Protein AF-A0A5A7NAW6-F1 (afdb_monomer)

Radius of gyration: 34.35 Å; Cα contacts (8 Å, |Δi|>4): 131; chains: 1; bounding box: 104×62×31 Å

Sequence (154 aa):
MRGSIFVLLCVMACLLLGMHQVRAQNKSVDEPLVRPIPSYGGDEIVDSRPDLKKVIAEGMALVNREPKKALQIVQDALGEQPLDALPEGDAVHFLVIQSLAQSRLGMNEEALKAARTAHEIFMASDLERPSPLQAQLLIASARASEYLAIWPAL

Mean predicted aligned error: 15.24 Å

Foldseek 3Di:
DPPPVVVVVVVVVVVVVVVVVVPPPPDDDDDDPPDPDPPPPPPPPPPPQDPLVVLLVVLVVCLVPPLVVSLVSLVVNCVRPPLVRDDLLSSLSSLLSQLSSCLVVVVLVSSQVSLVVSVVSVVPDPDDPPDPSVVSSVVSNCSSVVVVVPDDDD

Secondary structure (DSSP, 8-state):
--SHHHHHHHHHHHHHHHHHHHTSS---------PPP-----------S--HHHHHHHHHHHTTT-HHHHHHHHHHHHHHS-GGGS-HHHHHHHHHHHHHHHHHTT-HHHHHHHHHHHHHHHHHS---SS-HHHHHHHHHHHHHHHTTTTSPP-

pLDDT: mean 80.09, std 20.76, range [33.06, 98.56]

Nearest PDB structures (foldseek):
  3fwv-assembly2_B  TM=7.464E-01  e=3.609E-01  Homo sapiens
  3ffl-assembly2_B  TM=6.944E-01  e=4.231E-01  Homo sapiens
  9e8h-assembly1_V  TM=6.189E-01  e=1.431E+00  Homo sapiens
  5fjy-assembly2_C-2  TM=4.907E-01  e=1.431E+00  Mus musculus
  8amz-assembly1_S  TM=6.124E-01  e=5.671E+00  Spinacia oleracea

Structure (mmCIF, N/CA/C/O backbone):
data_AF-A0A5A7NAW6-F1
#
_entry.id   AF-A0A5A7NAW6-F1
#
loop_
_atom_site.group_PDB
_atom_site.id
_atom_site.type_symbol
_atom_site.label_atom_id
_atom_site.label_alt_id
_atom_site.label_comp_id
_atom_site.label_asym_id
_atom_site.label_entity_id
_atom_site.label_seq_id
_atom_site.pdbx_PDB_ins_code
_atom_site.Cartn_x
_atom_site.Cartn_y
_atom_site.Cartn_z
_atom_site.occupancy
_atom_site.B_iso_or_equiv
_atom_site.auth_seq_id
_atom_site.auth_comp_id
_atom_site.auth_asym_id
_atom_site.auth_atom_id
_atom_site.pdbx_PDB_model_num
ATOM 1 N N . MET A 1 1 ? 84.219 12.642 -7.434 1.00 58.62 1 MET A N 1
ATOM 2 C CA . MET A 1 1 ? 83.653 11.710 -8.438 1.00 58.62 1 MET A CA 1
ATOM 3 C C . MET A 1 1 ? 83.972 10.252 -8.073 1.00 58.62 1 MET A C 1
ATOM 5 O O . MET A 1 1 ? 84.832 9.647 -8.692 1.00 58.62 1 MET A O 1
ATOM 9 N N . ARG A 1 2 ? 83.345 9.695 -7.022 1.00 56.53 2 ARG A N 1
ATOM 10 C CA . ARG A 1 2 ? 83.580 8.305 -6.550 1.00 56.53 2 ARG A CA 1
ATOM 11 C C . ARG A 1 2 ? 82.306 7.570 -6.070 1.00 56.53 2 ARG A C 1
ATOM 13 O O . ARG A 1 2 ? 82.407 6.463 -5.568 1.00 56.53 2 ARG A O 1
ATOM 20 N N . GLY A 1 3 ? 81.115 8.161 -6.239 1.00 56.16 3 GLY A N 1
ATOM 21 C CA . GLY A 1 3 ? 79.841 7.580 -5.774 1.00 56.16 3 GLY A CA 1
ATOM 22 C C . GLY A 1 3 ? 79.089 6.722 -6.802 1.00 56.16 3 GLY A C 1
ATOM 23 O O . GLY A 1 3 ? 78.354 5.824 -6.415 1.00 56.16 3 GLY A O 1
ATOM 24 N N . SER A 1 4 ? 79.299 6.934 -8.108 1.00 58.72 4 SER A N 1
ATOM 25 C CA . SER A 1 4 ? 78.534 6.229 -9.158 1.00 58.72 4 SER A CA 1
ATOM 26 C C . SER A 1 4 ? 78.964 4.782 -9.407 1.00 58.72 4 SER A C 1
ATOM 28 O O . SER A 1 4 ? 78.164 3.984 -9.881 1.00 58.72 4 SER A O 1
ATOM 30 N N . ILE A 1 5 ? 80.211 4.425 -9.091 1.00 59.06 5 ILE A N 1
ATOM 31 C CA . ILE A 1 5 ? 80.747 3.082 -9.374 1.00 59.06 5 ILE A CA 1
ATOM 32 C C . ILE A 1 5 ? 80.235 2.060 -8.346 1.00 59.06 5 ILE A C 1
ATOM 34 O O . ILE A 1 5 ? 79.965 0.914 -8.695 1.00 59.06 5 ILE A O 1
ATOM 38 N N . PHE A 1 6 ? 80.022 2.485 -7.096 1.00 57.69 6 PHE A N 1
ATOM 39 C CA . PHE A 1 6 ? 79.533 1.609 -6.026 1.00 57.69 6 PHE A CA 1
ATOM 40 C C . PHE A 1 6 ? 78.084 1.157 -6.244 1.00 57.69 6 PHE A C 1
ATOM 42 O O . PHE A 1 6 ? 77.752 0.001 -5.999 1.00 57.69 6 PHE A O 1
ATOM 49 N N . VAL A 1 7 ? 77.230 2.041 -6.767 1.00 60.69 7 VAL A N 1
ATOM 50 C CA . VAL A 1 7 ? 75.817 1.720 -7.027 1.00 60.69 7 VAL A CA 1
ATOM 51 C C . VAL A 1 7 ? 75.681 0.737 -8.196 1.00 60.69 7 VAL A C 1
ATOM 53 O O . VAL A 1 7 ? 74.901 -0.209 -8.117 1.00 60.69 7 VAL A O 1
ATOM 56 N N . LEU A 1 8 ? 76.496 0.895 -9.244 1.00 59.97 8 LEU A N 1
ATOM 57 C CA . LEU A 1 8 ? 76.511 -0.008 -10.401 1.00 59.97 8 LEU A CA 1
ATOM 58 C C . LEU A 1 8 ? 77.031 -1.415 -10.054 1.00 59.97 8 LEU A C 1
ATOM 60 O O . LEU A 1 8 ? 76.488 -2.402 -10.550 1.00 59.97 8 LEU A O 1
ATOM 64 N N . LEU A 1 9 ? 78.022 -1.518 -9.160 1.00 63.59 9 LEU A N 1
ATOM 65 C CA . LEU A 1 9 ? 78.517 -2.808 -8.662 1.00 63.59 9 LEU A CA 1
ATOM 66 C C . LEU A 1 9 ? 77.469 -3.554 -7.822 1.00 63.59 9 LEU A C 1
ATOM 68 O O . LEU A 1 9 ? 77.313 -4.764 -7.988 1.00 63.59 9 LEU A O 1
ATOM 72 N N . CYS A 1 10 ? 76.702 -2.851 -6.980 1.00 60.00 10 CYS A N 1
ATOM 73 C CA . CYS A 1 10 ? 75.635 -3.476 -6.191 1.00 60.00 10 CYS A CA 1
ATOM 74 C C . CYS A 1 10 ? 74.499 -4.036 -7.063 1.00 60.00 10 CYS A C 1
ATOM 76 O O . CYS A 1 10 ? 74.044 -5.154 -6.830 1.00 60.00 10 CYS A O 1
ATOM 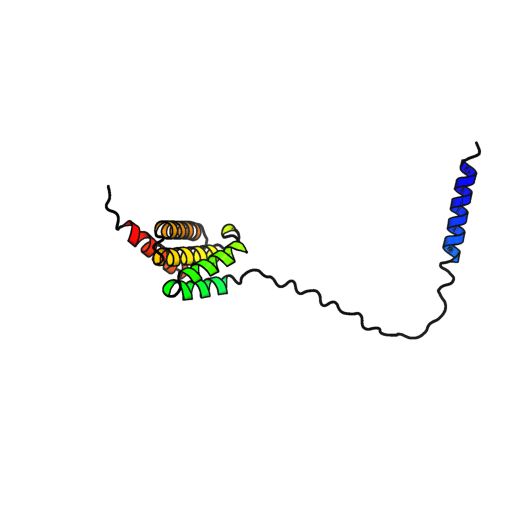78 N N . VAL A 1 11 ? 74.067 -3.309 -8.099 1.00 64.06 11 VAL A N 1
ATOM 79 C CA . VAL A 1 11 ? 72.965 -3.757 -8.974 1.00 64.06 11 VAL A CA 1
ATOM 80 C C . VAL A 1 11 ? 73.360 -4.990 -9.802 1.00 64.06 11 VAL A C 1
ATOM 82 O O . VAL A 1 11 ? 72.555 -5.907 -9.965 1.00 64.06 11 VAL A O 1
ATOM 85 N N . MET A 1 12 ? 74.612 -5.067 -10.265 1.00 61.97 12 MET A N 1
ATOM 86 C CA . MET A 1 12 ? 75.118 -6.233 -11.004 1.00 61.97 12 MET A CA 1
ATOM 87 C C . MET A 1 12 ? 75.273 -7.481 -10.120 1.00 61.97 12 MET A C 1
ATOM 89 O O . MET A 1 12 ? 74.973 -8.588 -10.571 1.00 61.97 12 MET A O 1
ATOM 93 N N . ALA A 1 13 ? 75.660 -7.323 -8.849 1.00 61.94 13 ALA A N 1
ATOM 94 C CA . ALA A 1 13 ? 75.723 -8.437 -7.899 1.00 61.94 13 ALA A CA 1
ATOM 95 C C . ALA A 1 13 ? 74.330 -9.026 -7.592 1.00 61.94 13 ALA A C 1
ATOM 97 O O . ALA A 1 13 ? 74.179 -10.247 -7.510 1.00 61.94 13 ALA A O 1
ATOM 98 N N . CYS A 1 14 ? 73.293 -8.185 -7.494 1.00 58.06 14 CYS A N 1
ATOM 99 C CA . CYS A 1 14 ? 71.917 -8.640 -7.270 1.00 58.06 14 CYS A CA 1
ATOM 100 C C . CYS A 1 14 ? 71.334 -9.409 -8.469 1.00 58.06 14 CYS A C 1
ATOM 102 O O . CYS A 1 14 ? 70.615 -10.388 -8.268 1.00 58.06 14 CYS A O 1
ATOM 104 N N . LEU A 1 15 ? 71.669 -9.026 -9.706 1.00 58.00 15 LEU A N 1
ATOM 105 C CA . LEU A 1 15 ? 71.203 -9.727 -10.911 1.00 58.00 15 LEU A CA 1
ATOM 106 C C . LEU A 1 15 ? 71.857 -11.108 -11.081 1.00 58.00 15 LEU A C 1
ATOM 108 O O . LEU A 1 15 ? 71.178 -12.066 -11.451 1.00 58.00 15 LEU A O 1
ATOM 112 N N . LEU A 1 16 ? 73.144 -11.244 -10.744 1.00 57.44 16 LEU A N 1
ATOM 113 C CA . LEU A 1 16 ? 73.841 -12.535 -10.797 1.00 57.44 16 LEU A CA 1
ATOM 114 C C . LEU A 1 16 ? 73.364 -13.507 -9.702 1.00 57.44 16 LEU A C 1
ATOM 116 O O . LEU A 1 16 ? 73.244 -14.705 -9.962 1.00 57.44 16 LEU A O 1
ATOM 120 N N . LEU A 1 17 ? 73.018 -13.006 -8.509 1.00 56.12 17 LEU A N 1
ATOM 121 C CA . LEU A 1 17 ? 72.426 -13.820 -7.437 1.00 56.12 17 LEU A CA 1
ATOM 122 C C . LEU A 1 17 ? 70.969 -14.216 -7.735 1.00 56.12 17 LEU A C 1
ATOM 124 O O . LEU A 1 17 ? 70.579 -15.354 -7.471 1.00 56.12 17 LEU A O 1
ATOM 128 N N . GLY A 1 18 ? 70.182 -13.321 -8.343 1.00 53.38 18 GLY A N 1
ATOM 129 C CA . GLY A 1 18 ? 68.788 -13.591 -8.712 1.00 53.38 18 GLY A CA 1
ATOM 130 C C . GLY A 1 18 ? 68.633 -14.699 -9.760 1.00 53.38 18 GLY A C 1
ATOM 131 O O . GLY A 1 18 ? 67.690 -15.483 -9.699 1.00 53.38 18 GLY A O 1
ATOM 132 N N . MET A 1 19 ? 69.590 -14.835 -10.684 1.00 50.94 19 MET A N 1
ATOM 133 C CA . MET A 1 19 ? 69.539 -15.867 -11.727 1.00 50.94 19 MET A CA 1
ATOM 134 C C . MET A 1 19 ? 70.051 -17.248 -11.281 1.00 50.94 19 MET A C 1
ATOM 136 O O . MET A 1 19 ? 69.730 -18.249 -11.925 1.00 50.94 19 MET A O 1
ATOM 140 N N . HIS A 1 20 ? 70.795 -17.340 -10.173 1.00 47.28 20 HIS A N 1
ATOM 141 C CA . HIS A 1 20 ? 71.307 -18.619 -9.661 1.00 47.28 20 HIS A CA 1
ATOM 142 C C . HIS A 1 20 ? 70.297 -19.372 -8.773 1.00 47.28 20 HIS A C 1
ATOM 144 O O . HIS A 1 20 ? 70.378 -20.594 -8.658 1.00 47.28 20 HIS A O 1
ATOM 150 N N . GLN A 1 21 ? 69.313 -18.669 -8.195 1.00 46.31 21 GLN A N 1
ATOM 151 C CA . GLN A 1 21 ? 68.213 -19.259 -7.412 1.00 46.31 21 GLN A CA 1
ATOM 152 C C . GLN A 1 21 ? 67.133 -19.906 -8.296 1.00 46.31 21 GLN A C 1
ATOM 154 O O . GLN A 1 21 ? 66.581 -20.943 -7.939 1.00 46.31 21 GLN A O 1
ATOM 159 N N . VAL A 1 22 ? 66.885 -19.362 -9.492 1.00 47.62 22 VAL A N 1
ATOM 160 C CA . VAL A 1 22 ? 65.828 -19.854 -10.398 1.00 47.62 22 VAL A CA 1
ATOM 161 C C . VAL A 1 22 ? 66.190 -21.198 -11.052 1.00 47.62 22 VAL A C 1
ATOM 163 O O . VAL A 1 22 ? 65.310 -21.964 -11.434 1.00 47.62 22 VAL A O 1
ATOM 166 N N . ARG A 1 23 ? 67.482 -21.542 -11.155 1.00 43.31 23 ARG A N 1
ATOM 167 C CA . ARG A 1 23 ? 67.941 -22.740 -11.887 1.00 43.31 23 ARG A CA 1
ATOM 168 C C . ARG A 1 23 ? 68.082 -24.009 -11.032 1.00 43.31 23 ARG A C 1
ATOM 170 O O . ARG A 1 23 ? 68.342 -25.070 -11.591 1.00 43.31 23 ARG A O 1
ATOM 177 N N . ALA A 1 24 ? 67.894 -23.931 -9.712 1.00 44.62 24 ALA A N 1
ATOM 178 C CA . ALA A 1 24 ? 68.083 -25.067 -8.799 1.00 44.62 24 ALA A CA 1
ATOM 179 C C . ALA A 1 24 ? 66.787 -25.794 -8.383 1.00 44.62 24 ALA A C 1
ATOM 181 O O . ALA A 1 24 ? 66.873 -26.827 -7.729 1.00 44.62 24 ALA A O 1
ATOM 182 N N . GLN A 1 25 ? 65.601 -25.307 -8.768 1.00 42.19 25 GLN A N 1
ATOM 183 C CA . GLN A 1 25 ? 64.322 -25.943 -8.402 1.00 42.19 25 GLN A CA 1
ATOM 184 C C . GLN A 1 25 ? 63.656 -26.769 -9.508 1.00 42.19 25 GLN A C 1
ATOM 186 O O . GLN A 1 25 ? 62.560 -27.280 -9.306 1.00 42.19 25 GLN A O 1
ATOM 191 N N . ASN A 1 26 ? 64.309 -26.971 -10.654 1.00 43.50 26 ASN A N 1
ATOM 192 C CA . ASN A 1 26 ? 63.770 -27.841 -11.698 1.00 43.50 26 ASN A CA 1
ATOM 193 C C . ASN A 1 26 ? 64.487 -29.198 -11.705 1.00 43.50 26 ASN A C 1
ATOM 195 O O . ASN A 1 26 ? 65.276 -29.501 -12.602 1.00 43.50 26 ASN A O 1
ATOM 199 N N . LYS A 1 27 ? 64.265 -29.999 -10.657 1.00 42.34 27 LYS A N 1
ATOM 200 C CA . LYS A 1 27 ? 64.549 -31.436 -10.702 1.00 42.34 27 LYS A CA 1
ATOM 201 C C . LYS A 1 27 ? 63.674 -32.203 -9.707 1.00 42.34 27 LYS A C 1
ATOM 203 O O . LYS A 1 27 ? 63.753 -31.963 -8.509 1.00 42.34 27 LYS A O 1
ATOM 208 N N . SER A 1 28 ? 62.905 -33.134 -10.278 1.00 44.88 28 SER A N 1
ATOM 209 C CA . SER A 1 28 ? 62.188 -34.276 -9.686 1.00 44.88 28 SER A CA 1
ATOM 210 C C . SER A 1 28 ? 61.100 -33.993 -8.646 1.00 44.88 28 SER A C 1
ATOM 212 O O . SER A 1 28 ? 61.441 -33.701 -7.509 1.00 44.88 28 SER A O 1
ATOM 214 N N . VAL A 1 29 ? 59.830 -34.227 -9.011 1.00 48.06 29 VAL A N 1
ATOM 215 C CA . VAL A 1 29 ? 58.985 -35.303 -8.440 1.00 48.06 29 VAL A CA 1
ATOM 216 C C . VAL A 1 29 ? 57.907 -35.669 -9.477 1.00 48.06 29 VAL A C 1
ATOM 218 O O . VAL A 1 29 ? 57.046 -34.852 -9.798 1.00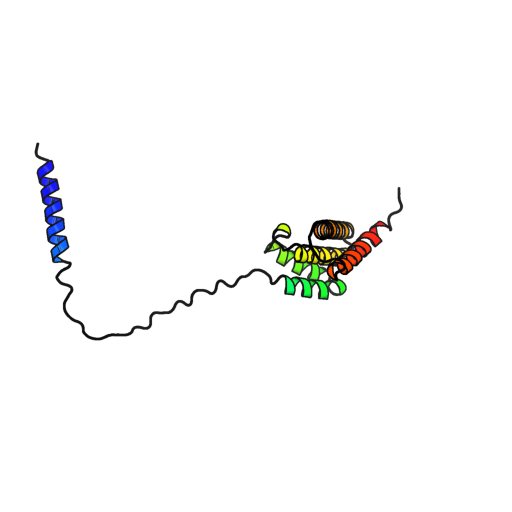 48.06 29 VAL A O 1
ATOM 221 N N . ASP A 1 30 ? 57.982 -36.892 -10.002 1.00 50.50 30 ASP A N 1
ATOM 222 C CA . ASP A 1 30 ? 56.884 -37.604 -10.663 1.00 50.50 30 ASP A CA 1
ATOM 223 C C . ASP A 1 30 ? 55.883 -38.092 -9.596 1.00 50.50 30 ASP A C 1
ATOM 225 O O . ASP A 1 30 ? 56.253 -38.935 -8.788 1.00 50.50 30 ASP A O 1
ATOM 229 N N . GLU A 1 31 ? 54.661 -37.537 -9.566 1.00 52.28 31 GLU A N 1
ATOM 230 C CA . GLU A 1 31 ? 53.368 -38.191 -9.236 1.00 52.28 31 GLU A CA 1
ATOM 231 C C . GLU A 1 31 ? 52.260 -37.124 -9.059 1.00 52.28 31 GLU A C 1
ATOM 233 O O . GLU A 1 31 ? 52.439 -36.169 -8.295 1.00 52.28 31 GLU A O 1
ATOM 238 N N . PRO A 1 32 ? 51.084 -37.241 -9.710 1.00 47.22 32 PRO A N 1
ATOM 239 C CA . PRO A 1 32 ? 49.998 -36.289 -9.520 1.00 47.22 32 PRO A CA 1
ATOM 240 C C . PRO A 1 32 ? 49.217 -36.634 -8.245 1.00 47.22 32 PRO A C 1
ATOM 242 O O . PRO A 1 32 ? 48.228 -37.364 -8.274 1.00 47.22 32 PRO A O 1
ATOM 245 N N . LEU A 1 33 ? 49.620 -36.065 -7.108 1.00 52.09 33 LEU A N 1
ATOM 246 C CA . LEU A 1 33 ? 48.743 -35.970 -5.939 1.00 52.09 33 LEU A CA 1
ATOM 247 C C . LEU A 1 33 ? 47.623 -34.970 -6.252 1.00 52.09 33 LEU A C 1
ATOM 249 O O . LEU A 1 33 ? 47.749 -33.769 -6.003 1.00 52.09 33 LEU A O 1
ATOM 253 N N . VAL A 1 34 ? 46.519 -35.475 -6.806 1.00 58.84 34 VAL A N 1
ATOM 254 C CA . VAL A 1 34 ? 45.236 -34.765 -6.878 1.00 58.84 34 VAL A CA 1
ATOM 255 C C . VAL A 1 34 ? 44.784 -34.496 -5.443 1.00 58.84 34 VAL A C 1
ATOM 257 O O . VAL A 1 34 ? 44.107 -35.305 -4.814 1.00 58.84 34 VAL A O 1
ATOM 260 N N . ARG A 1 35 ? 45.197 -33.356 -4.888 1.00 55.25 35 ARG A N 1
ATOM 261 C CA . ARG A 1 35 ? 44.566 -32.801 -3.693 1.00 55.25 35 ARG A CA 1
ATOM 262 C C . ARG A 1 35 ? 43.227 -32.212 -4.139 1.00 55.25 35 ARG A C 1
ATOM 264 O O . ARG A 1 35 ? 43.240 -31.397 -5.064 1.00 55.25 35 ARG A O 1
ATOM 271 N N . PRO A 1 36 ? 42.087 -32.593 -3.536 1.00 57.12 36 PRO A N 1
ATOM 272 C CA . PRO A 1 36 ? 40.830 -31.916 -3.807 1.00 57.12 36 PRO A CA 1
ATOM 273 C C . PRO A 1 36 ? 41.020 -30.429 -3.514 1.00 57.12 36 PRO A C 1
ATOM 275 O O . PRO A 1 36 ? 41.394 -30.056 -2.402 1.00 57.12 36 PRO A O 1
ATOM 278 N N . ILE A 1 37 ? 40.813 -29.584 -4.520 1.00 57.84 37 ILE A N 1
ATOM 279 C CA . ILE A 1 37 ? 40.655 -28.149 -4.305 1.00 57.84 37 ILE A CA 1
ATOM 280 C C . ILE A 1 37 ? 39.384 -28.023 -3.456 1.00 57.84 37 ILE A C 1
ATOM 282 O O . ILE A 1 37 ? 38.348 -28.534 -3.892 1.00 57.84 37 ILE A O 1
ATOM 286 N N . PRO A 1 38 ? 39.410 -27.400 -2.265 1.00 58.31 38 PRO A N 1
ATOM 287 C CA . PRO A 1 38 ? 38.178 -27.016 -1.603 1.00 58.31 38 PRO A CA 1
ATOM 288 C C . PRO A 1 38 ? 37.461 -26.065 -2.556 1.00 58.31 38 PRO A C 1
ATOM 290 O O . PRO A 1 38 ? 37.890 -24.929 -2.765 1.00 58.31 38 PRO A O 1
ATOM 293 N N . SER A 1 39 ? 36.411 -26.560 -3.207 1.00 57.09 39 SER A N 1
ATOM 294 C CA . SER A 1 39 ? 35.446 -25.704 -3.868 1.00 57.09 39 SER A CA 1
ATOM 295 C C . SER A 1 39 ? 34.776 -24.934 -2.741 1.00 57.09 39 SER A C 1
ATOM 297 O O . SER A 1 39 ? 33.890 -25.449 -2.063 1.00 57.09 39 SER A O 1
ATOM 299 N N . TYR A 1 40 ? 35.263 -23.720 -2.484 1.00 60.06 40 TYR A N 1
ATOM 300 C CA . TYR A 1 40 ? 34.417 -22.699 -1.896 1.00 60.06 40 TYR A CA 1
ATOM 301 C C . TYR A 1 40 ? 33.311 -22.514 -2.925 1.00 60.06 40 TYR A C 1
ATOM 303 O O . TYR A 1 40 ? 33.525 -21.877 -3.958 1.00 60.06 40 TYR A O 1
ATOM 311 N N . GLY A 1 41 ? 32.194 -23.223 -2.718 1.00 53.28 41 GLY A N 1
ATOM 312 C CA . GLY A 1 41 ? 30.966 -22.960 -3.446 1.00 53.28 41 GLY A CA 1
ATOM 313 C C . GLY A 1 41 ? 30.785 -21.458 -3.383 1.00 53.28 41 GLY A C 1
ATOM 314 O O . GLY A 1 41 ? 30.842 -20.899 -2.290 1.00 53.28 41 GLY A O 1
ATOM 315 N N . GLY A 1 42 ? 30.746 -20.804 -4.545 1.00 53.06 42 GLY A N 1
ATOM 316 C CA . GLY A 1 42 ? 30.483 -19.376 -4.577 1.00 53.06 42 GLY A CA 1
ATOM 317 C C . GLY A 1 42 ? 29.233 -19.168 -3.747 1.00 53.06 42 GLY A C 1
ATOM 318 O O . GLY A 1 42 ? 28.238 -19.839 -4.024 1.00 53.06 42 GLY A O 1
ATOM 319 N N . ASP A 1 43 ? 29.337 -18.359 -2.692 1.00 54.66 43 ASP A N 1
ATOM 320 C CA . ASP A 1 43 ? 28.183 -17.977 -1.896 1.00 54.66 43 ASP A CA 1
ATOM 321 C C . ASP A 1 43 ? 27.149 -17.495 -2.906 1.00 54.66 43 ASP A C 1
ATOM 323 O O . ASP A 1 43 ? 27.351 -16.493 -3.599 1.00 54.66 43 ASP A O 1
ATOM 327 N N . GLU A 1 44 ? 26.109 -18.302 -3.098 1.00 55.22 44 GLU A N 1
ATOM 328 C CA . GLU A 1 44 ? 24.974 -17.929 -3.909 1.00 55.22 44 GLU A CA 1
ATOM 329 C C . GLU A 1 44 ? 24.506 -16.626 -3.274 1.00 55.22 44 GLU A C 1
ATOM 331 O O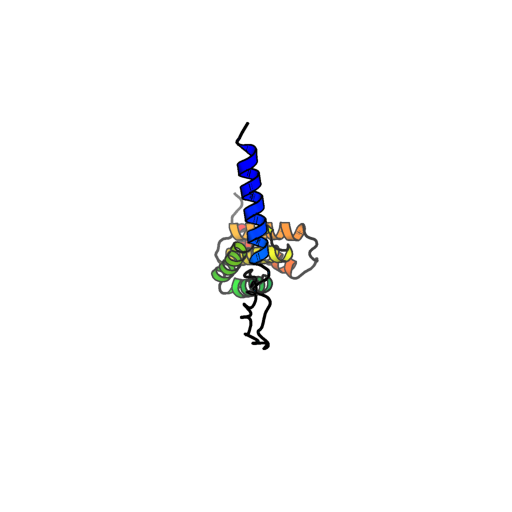 . GLU A 1 44 ? 24.153 -16.605 -2.092 1.00 55.22 44 GLU A O 1
ATOM 336 N N . ILE A 1 45 ? 24.648 -15.509 -3.993 1.00 55.16 45 ILE A N 1
ATOM 337 C CA . ILE A 1 45 ? 24.155 -14.223 -3.517 1.00 55.16 45 ILE A CA 1
ATOM 338 C C . ILE A 1 45 ? 22.641 -14.392 -3.513 1.00 55.16 45 ILE A C 1
ATOM 340 O O . ILE A 1 45 ? 21.983 -14.182 -4.530 1.00 55.16 45 ILE A O 1
ATOM 344 N N . VAL A 1 46 ? 22.111 -14.885 -2.394 1.00 61.25 46 VAL A N 1
ATOM 345 C CA . VAL A 1 46 ? 20.683 -14.999 -2.155 1.00 61.25 46 VAL A CA 1
ATOM 346 C C . VAL A 1 46 ? 20.171 -13.576 -2.246 1.00 61.25 46 VAL A C 1
ATOM 348 O O . VAL A 1 46 ? 20.531 -12.723 -1.435 1.00 61.25 46 VAL A O 1
ATOM 351 N N . ASP A 1 47 ? 19.405 -13.299 -3.296 1.00 65.19 47 ASP A N 1
ATOM 352 C CA . ASP A 1 47 ? 18.730 -12.024 -3.452 1.00 65.19 47 ASP A CA 1
ATOM 353 C C . ASP A 1 47 ? 17.711 -11.911 -2.314 1.00 65.19 47 ASP A C 1
ATOM 355 O O . ASP A 1 47 ? 16.619 -12.469 -2.378 1.00 65.19 47 ASP A O 1
ATOM 359 N N . SER A 1 48 ? 18.114 -11.252 -1.226 1.00 70.38 48 SER A N 1
ATOM 360 C CA . SER A 1 48 ? 17.303 -11.068 -0.019 1.00 70.38 48 SER A CA 1
ATOM 361 C C . SER A 1 48 ? 16.113 -10.131 -0.235 1.00 70.38 48 SER A C 1
ATOM 363 O O . SER A 1 48 ? 15.378 -9.862 0.716 1.00 70.38 48 SER A O 1
ATOM 365 N N . ARG A 1 49 ? 15.917 -9.606 -1.454 1.00 78.81 49 ARG A N 1
ATOM 366 C CA . ARG A 1 49 ? 14.782 -8.738 -1.761 1.00 78.81 49 ARG A CA 1
ATOM 367 C C . ARG A 1 49 ? 13.461 -9.498 -1.608 1.00 78.81 49 ARG A C 1
ATOM 369 O O . ARG A 1 49 ? 13.366 -10.672 -1.974 1.00 78.81 49 ARG A O 1
ATOM 376 N N . PRO A 1 50 ? 12.420 -8.835 -1.084 1.00 81.00 50 PRO A N 1
ATOM 377 C CA . PRO A 1 50 ? 11.116 -9.454 -0.925 1.00 81.00 50 PRO A CA 1
ATOM 378 C C . PRO A 1 50 ? 10.530 -9.840 -2.288 1.00 81.00 50 PRO A C 1
ATOM 380 O O . PRO A 1 50 ? 10.538 -9.054 -3.234 1.00 81.00 50 PRO A O 1
ATOM 383 N N . ASP A 1 51 ? 9.950 -11.039 -2.377 1.00 93.00 51 ASP A N 1
ATOM 384 C CA . ASP A 1 51 ? 9.110 -11.410 -3.518 1.00 93.00 51 ASP A CA 1
ATOM 385 C C . ASP A 1 51 ? 7.832 -10.561 -3.485 1.00 93.00 51 ASP A C 1
ATOM 387 O O . ASP A 1 51 ? 6.880 -10.855 -2.754 1.00 93.00 51 ASP A O 1
ATOM 391 N N . LEU A 1 52 ? 7.821 -9.489 -4.281 1.00 93.94 52 LEU A N 1
ATOM 392 C CA . LEU A 1 52 ? 6.739 -8.507 -4.323 1.00 93.94 52 LEU A CA 1
ATOM 393 C C . LEU A 1 52 ? 5.381 -9.151 -4.614 1.00 93.94 52 LEU A C 1
ATOM 395 O O . LEU A 1 52 ? 4.380 -8.770 -4.010 1.00 93.94 52 LEU A O 1
ATOM 399 N N . LYS A 1 53 ? 5.324 -10.172 -5.479 1.00 95.06 53 LYS A N 1
ATOM 400 C CA . LYS A 1 53 ? 4.059 -10.843 -5.818 1.00 95.06 53 LYS A CA 1
ATOM 401 C C . LYS A 1 53 ? 3.507 -11.601 -4.623 1.00 95.06 53 LYS A C 1
ATOM 403 O O . LYS A 1 53 ? 2.304 -11.548 -4.358 1.00 95.06 53 LYS A O 1
ATOM 408 N N . LYS A 1 54 ? 4.386 -12.282 -3.888 1.00 96.06 54 LYS A N 1
ATOM 409 C CA . LYS A 1 54 ? 4.025 -12.963 -2.645 1.00 96.06 54 LYS A CA 1
ATOM 410 C C . LYS A 1 54 ? 3.558 -11.960 -1.589 1.00 96.06 54 LYS A C 1
ATOM 412 O O . LYS A 1 54 ? 2.496 -12.163 -1.006 1.00 96.06 54 LYS A O 1
ATOM 417 N N . VAL A 1 55 ? 4.286 -10.857 -1.405 1.00 96.94 55 VAL A N 1
ATOM 418 C CA . VAL A 1 55 ? 3.920 -9.770 -0.479 1.00 96.94 55 VAL A CA 1
ATOM 419 C C . VAL A 1 55 ? 2.542 -9.196 -0.810 1.00 96.94 55 VAL A C 1
ATOM 421 O O . VAL A 1 55 ? 1.702 -9.065 0.079 1.00 96.94 55 VAL A O 1
ATOM 424 N N . ILE A 1 56 ? 2.267 -8.913 -2.086 1.00 97.69 56 ILE A N 1
ATOM 425 C CA . ILE A 1 56 ? 0.970 -8.393 -2.542 1.00 97.69 56 ILE A CA 1
ATOM 426 C C . ILE A 1 56 ? -0.148 -9.395 -2.251 1.00 97.69 56 ILE A C 1
ATOM 428 O O . ILE A 1 56 ? -1.189 -9.021 -1.704 1.00 97.69 56 ILE A O 1
ATOM 432 N N . ALA A 1 57 ? 0.059 -10.670 -2.585 1.00 97.69 57 ALA A N 1
ATOM 433 C CA . ALA A 1 57 ? -0.930 -11.716 -2.355 1.00 97.69 57 ALA A CA 1
ATOM 434 C C . ALA A 1 57 ? -1.235 -11.898 -0.858 1.00 97.69 57 ALA A C 1
ATOM 436 O O . ALA A 1 57 ? -2.404 -11.952 -0.467 1.00 97.69 57 ALA A O 1
ATOM 437 N N . GLU A 1 58 ? -0.203 -11.944 -0.014 1.00 97.75 58 GLU A N 1
ATOM 438 C CA . GLU A 1 58 ? -0.346 -12.067 1.439 1.00 97.75 58 GLU A CA 1
ATOM 439 C C . GLU A 1 58 ? -1.009 -10.832 2.053 1.00 97.75 58 GLU A C 1
ATOM 441 O O . GLU A 1 58 ? -1.976 -10.961 2.809 1.00 97.75 58 GLU A O 1
ATOM 446 N N . GLY A 1 59 ? -0.556 -9.632 1.681 1.00 97.88 59 GLY A N 1
ATOM 447 C CA . GLY A 1 59 ? -1.151 -8.375 2.120 1.00 97.88 59 GLY A CA 1
ATOM 448 C C . GLY A 1 59 ? -2.639 -8.322 1.781 1.00 97.88 59 GLY A C 1
ATOM 449 O O . GLY A 1 59 ? -3.468 -8.064 2.657 1.00 97.88 59 GLY A O 1
ATOM 450 N N . MET A 1 60 ? -3.006 -8.673 0.546 1.00 97.44 60 MET A N 1
ATOM 451 C CA . MET A 1 60 ? -4.399 -8.683 0.099 1.00 97.44 60 MET A CA 1
ATOM 452 C C . MET A 1 60 ? -5.258 -9.770 0.754 1.00 97.44 60 MET A C 1
ATOM 454 O O . MET A 1 60 ? -6.438 -9.549 1.029 1.00 97.44 60 MET A O 1
ATOM 458 N N . ALA A 1 61 ? -4.690 -10.928 1.083 1.00 97.88 61 ALA A N 1
ATOM 459 C CA . ALA A 1 61 ? -5.404 -11.940 1.859 1.00 97.88 61 ALA A CA 1
ATOM 460 C C . ALA A 1 61 ? -5.690 -11.468 3.298 1.00 97.88 61 ALA A C 1
ATOM 462 O O . ALA A 1 61 ? -6.720 -11.820 3.886 1.00 97.88 61 ALA A O 1
ATOM 463 N N . LEU A 1 62 ? -4.793 -10.657 3.866 1.00 98.06 62 LEU A N 1
ATOM 464 C CA . LEU A 1 62 ? -4.847 -10.231 5.260 1.00 98.06 62 LEU A CA 1
ATOM 465 C C . LEU A 1 62 ? -5.625 -8.935 5.488 1.00 98.06 62 LEU A C 1
ATOM 467 O O . LEU A 1 62 ? -6.130 -8.768 6.600 1.00 98.06 62 LEU A O 1
ATOM 471 N N . VAL A 1 63 ? -5.803 -8.060 4.482 1.00 97.31 63 VAL A N 1
ATOM 472 C CA . VAL A 1 63 ? -6.432 -6.736 4.688 1.00 97.31 63 VAL A CA 1
ATOM 473 C C . VAL A 1 63 ? -7.760 -6.813 5.437 1.00 97.31 63 VAL A C 1
ATOM 475 O O . VAL A 1 63 ? -8.059 -5.917 6.214 1.00 97.31 63 VAL A O 1
ATOM 478 N N . ASN A 1 64 ? -8.566 -7.863 5.239 1.00 94.62 64 ASN A N 1
ATOM 479 C CA . ASN A 1 64 ? -9.876 -7.995 5.882 1.00 94.62 64 ASN A CA 1
ATOM 480 C C . ASN A 1 64 ? -9.822 -8.558 7.309 1.00 94.62 64 ASN A C 1
ATOM 482 O O . ASN A 1 64 ? -10.708 -8.251 8.101 1.00 94.62 64 ASN A O 1
ATOM 486 N N . ARG A 1 65 ? -8.846 -9.420 7.609 1.00 97.31 65 ARG A N 1
ATOM 487 C CA . ARG A 1 65 ? -8.810 -10.238 8.835 1.00 97.31 65 ARG A CA 1
ATOM 488 C C . ARG A 1 65 ? -7.795 -9.716 9.844 1.00 97.31 65 ARG A C 1
ATOM 490 O O . ARG A 1 65 ? -8.073 -9.681 11.035 1.00 97.31 65 ARG A O 1
ATOM 497 N N . GLU A 1 66 ? -6.637 -9.291 9.354 1.00 98.38 66 GLU A N 1
ATOM 498 C CA . GLU A 1 66 ? -5.506 -8.826 10.151 1.00 98.38 66 GLU A CA 1
ATOM 499 C C . GLU A 1 66 ? -4.911 -7.555 9.510 1.00 98.38 66 GLU A C 1
ATOM 501 O O . GLU A 1 66 ? -3.772 -7.571 9.039 1.00 98.38 66 GLU A O 1
ATOM 506 N N . PRO A 1 67 ? -5.652 -6.428 9.467 1.00 97.88 67 PRO A N 1
ATOM 507 C CA . PRO A 1 67 ? -5.221 -5.226 8.746 1.00 97.88 67 PRO A CA 1
ATOM 508 C C . PRO A 1 67 ? -3.881 -4.666 9.245 1.00 97.88 67 PRO A C 1
ATOM 510 O O . PRO A 1 67 ? -3.090 -4.180 8.445 1.00 97.88 67 PRO A O 1
ATOM 513 N N . LYS A 1 68 ? -3.567 -4.805 10.543 1.00 98.50 68 LYS A N 1
ATOM 514 C CA . LYS A 1 68 ? -2.247 -4.430 11.084 1.00 98.50 68 LYS A CA 1
ATOM 515 C C . LYS A 1 68 ? -1.115 -5.250 10.464 1.00 98.50 68 LYS A C 1
ATOM 517 O O . LYS A 1 68 ? -0.080 -4.694 10.126 1.00 98.50 68 LYS A O 1
ATOM 522 N N . LYS A 1 69 ? -1.322 -6.557 10.292 1.00 98.50 69 LYS A N 1
ATOM 523 C CA . LYS A 1 69 ? -0.332 -7.465 9.703 1.00 98.50 69 LYS A CA 1
ATOM 524 C C . LYS A 1 69 ? -0.178 -7.228 8.204 1.00 98.50 69 LYS A C 1
ATOM 526 O O . LYS A 1 69 ? 0.941 -7.224 7.712 1.00 98.50 69 LYS A O 1
ATOM 531 N N . ALA A 1 70 ? -1.286 -6.976 7.500 1.00 98.25 70 ALA A N 1
ATOM 532 C CA . ALA A 1 70 ? -1.252 -6.578 6.093 1.00 98.25 70 ALA A CA 1
ATOM 533 C C . ALA A 1 70 ? -0.417 -5.303 5.891 1.00 98.25 70 ALA A C 1
ATOM 535 O O . ALA A 1 70 ? 0.421 -5.251 4.995 1.00 98.25 70 ALA A O 1
ATOM 536 N N . LEU A 1 71 ? -0.617 -4.301 6.755 1.00 97.88 71 LEU A N 1
ATOM 537 C CA . LEU A 1 71 ? 0.146 -3.058 6.715 1.00 97.88 71 LEU A CA 1
ATOM 538 C C . LEU A 1 71 ? 1.627 -3.286 7.044 1.00 97.88 71 LEU A C 1
ATOM 540 O O . LEU A 1 71 ? 2.478 -2.766 6.332 1.00 97.88 71 LEU A O 1
ATOM 544 N N . GLN A 1 72 ? 1.921 -4.095 8.067 1.00 98.19 72 GLN A N 1
ATOM 545 C CA . GLN A 1 72 ? 3.291 -4.414 8.472 1.00 98.19 72 GLN A CA 1
ATOM 546 C C . GLN A 1 72 ? 4.076 -5.091 7.345 1.00 98.19 72 GLN A C 1
ATOM 548 O O . GLN A 1 72 ? 5.157 -4.635 7.010 1.00 98.19 72 GLN A O 1
ATOM 553 N N . ILE A 1 73 ? 3.508 -6.118 6.705 1.00 97.19 73 ILE A N 1
ATOM 554 C CA . ILE A 1 73 ? 4.168 -6.845 5.607 1.00 97.19 73 ILE A CA 1
ATOM 555 C C . ILE A 1 73 ? 4.523 -5.903 4.448 1.00 97.19 73 ILE A C 1
ATOM 557 O O . ILE A 1 73 ? 5.610 -5.986 3.880 1.00 97.19 73 ILE A O 1
ATOM 561 N N . VAL A 1 74 ? 3.619 -4.980 4.115 1.00 96.75 74 VAL A N 1
ATOM 562 C CA . VAL A 1 74 ? 3.877 -3.967 3.087 1.00 96.75 74 VAL A CA 1
ATOM 563 C C . VAL A 1 74 ? 4.948 -2.970 3.535 1.00 96.75 74 VAL A C 1
ATOM 565 O O . VAL A 1 74 ? 5.801 -2.604 2.736 1.00 96.75 74 VAL A O 1
ATOM 568 N N . GLN A 1 75 ? 4.934 -2.533 4.794 1.00 96.62 75 GLN A N 1
ATOM 569 C CA . GLN A 1 75 ? 5.942 -1.614 5.333 1.00 96.62 75 GLN A CA 1
ATOM 570 C C . GLN A 1 75 ? 7.336 -2.241 5.382 1.00 96.62 75 GLN A C 1
ATOM 572 O O . GLN A 1 75 ? 8.296 -1.577 5.006 1.00 96.62 75 GLN A O 1
ATOM 577 N N . ASP A 1 76 ? 7.437 -3.508 5.780 1.00 96.31 76 ASP A N 1
ATOM 578 C CA . ASP A 1 76 ? 8.696 -4.252 5.802 1.00 96.31 76 ASP A CA 1
ATOM 579 C C . ASP A 1 76 ? 9.267 -4.362 4.384 1.00 96.31 76 ASP A C 1
ATOM 581 O O . ASP A 1 76 ? 10.426 -4.028 4.147 1.00 96.31 76 ASP A O 1
ATOM 585 N N . ALA A 1 77 ? 8.427 -4.726 3.409 1.00 95.69 77 ALA A N 1
ATOM 586 C CA . ALA A 1 77 ? 8.842 -4.796 2.013 1.00 95.69 77 ALA A CA 1
ATOM 587 C C . ALA A 1 77 ? 9.267 -3.428 1.448 1.00 95.69 77 ALA A C 1
ATOM 589 O O . ALA A 1 77 ? 10.235 -3.360 0.695 1.00 95.69 77 ALA A O 1
ATOM 590 N N . LEU A 1 78 ? 8.596 -2.339 1.842 1.00 95.31 78 LEU A N 1
ATOM 591 C CA . LEU A 1 78 ? 8.974 -0.976 1.449 1.00 95.31 78 LEU A CA 1
ATOM 592 C C . LEU A 1 78 ? 10.238 -0.456 2.150 1.00 95.31 78 LEU A C 1
ATOM 594 O O . LEU A 1 78 ? 10.869 0.470 1.643 1.00 95.31 78 LEU A O 1
ATOM 598 N N . GLY A 1 79 ? 10.599 -1.023 3.304 1.00 94.56 79 GLY A N 1
ATOM 599 C CA . GLY A 1 79 ? 11.863 -0.742 3.985 1.00 94.56 79 GLY A CA 1
ATOM 600 C C . GLY A 1 79 ? 13.067 -1.295 3.224 1.00 94.56 79 GLY A C 1
ATOM 601 O O . GLY A 1 79 ? 14.105 -0.641 3.167 1.00 94.56 79 GLY A O 1
ATOM 602 N N . GLU A 1 80 ? 12.897 -2.458 2.593 1.00 92.69 80 GLU A N 1
ATOM 603 C CA . GLU A 1 80 ? 13.912 -3.086 1.739 1.00 92.69 80 GLU A CA 1
ATOM 604 C C . GLU A 1 80 ? 13.908 -2.514 0.312 1.00 92.69 80 GLU A C 1
ATOM 606 O O . GLU A 1 80 ? 14.962 -2.339 -0.301 1.00 92.69 80 GLU A O 1
ATOM 611 N N . GLN A 1 81 ? 12.723 -2.210 -0.230 1.00 92.94 81 GLN A N 1
ATOM 612 C CA . GLN A 1 81 ? 12.561 -1.655 -1.571 1.00 92.94 81 GLN A CA 1
ATOM 613 C C . GLN A 1 81 ? 11.575 -0.474 -1.570 1.00 92.94 81 GLN A C 1
ATOM 615 O O . GLN A 1 81 ? 10.361 -0.688 -1.578 1.00 92.94 81 GLN A O 1
ATOM 620 N N . PRO A 1 82 ? 12.077 0.775 -1.601 1.00 94.94 82 PRO A N 1
ATOM 621 C CA . PRO A 1 82 ? 11.246 1.974 -1.600 1.00 94.94 82 PRO A CA 1
ATOM 622 C C . PRO A 1 82 ? 10.206 2.000 -2.725 1.00 94.94 82 PRO A C 1
ATOM 624 O O . PRO A 1 82 ? 10.422 1.465 -3.812 1.00 94.94 82 PRO A O 1
ATOM 627 N N . LEU A 1 83 ?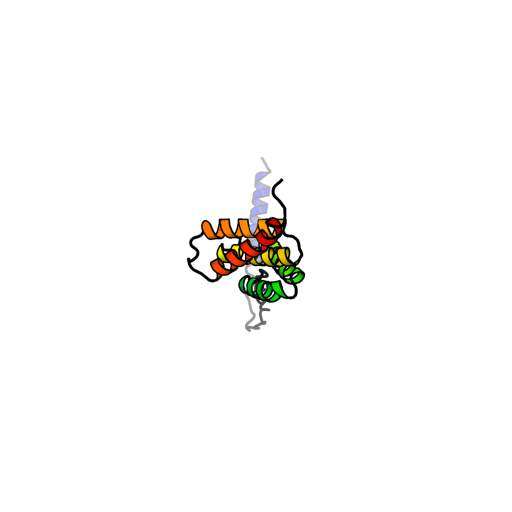 9.078 2.666 -2.466 1.00 95.25 83 LEU A N 1
ATOM 628 C CA . LEU A 1 83 ? 7.914 2.702 -3.359 1.00 95.25 83 LEU A CA 1
ATOM 629 C C . LEU A 1 83 ? 8.242 3.218 -4.773 1.00 95.25 83 LEU A C 1
ATOM 631 O O . LEU A 1 83 ? 7.682 2.726 -5.745 1.00 95.25 83 LEU A O 1
ATOM 635 N N . ASP A 1 84 ? 9.147 4.191 -4.888 1.00 95.06 84 ASP A N 1
ATOM 636 C CA . ASP A 1 84 ? 9.613 4.788 -6.147 1.00 95.06 84 ASP A CA 1
ATOM 637 C C . ASP A 1 84 ? 10.557 3.877 -6.949 1.00 95.06 84 ASP A C 1
ATOM 639 O O . ASP A 1 84 ? 10.777 4.107 -8.137 1.00 95.06 84 ASP A O 1
ATOM 643 N N . ALA A 1 85 ? 11.080 2.820 -6.323 1.00 94.56 85 ALA A N 1
ATOM 644 C CA . ALA A 1 85 ? 11.882 1.785 -6.966 1.00 94.56 85 ALA A CA 1
ATOM 645 C C . ALA A 1 85 ? 11.058 0.553 -7.391 1.00 94.56 85 ALA A C 1
ATOM 647 O O . ALA A 1 85 ? 11.628 -0.410 -7.918 1.00 94.56 85 ALA A O 1
ATOM 648 N N . LEU A 1 86 ? 9.743 0.542 -7.139 1.00 94.81 86 LEU A N 1
ATOM 649 C CA . LEU A 1 86 ? 8.851 -0.542 -7.546 1.00 94.81 86 LEU A CA 1
ATOM 650 C C . LEU A 1 86 ? 8.319 -0.322 -8.970 1.00 94.81 86 LEU A C 1
ATOM 652 O O . LEU A 1 86 ? 8.073 0.818 -9.369 1.00 94.81 86 LEU A O 1
ATOM 656 N N . PRO A 1 87 ? 8.053 -1.401 -9.729 1.00 95.75 87 PRO A N 1
ATOM 657 C CA . PRO A 1 87 ? 7.223 -1.311 -10.923 1.00 95.75 87 PRO A CA 1
ATOM 658 C C . PRO A 1 87 ? 5.865 -0.678 -10.595 1.00 95.75 87 PRO A C 1
ATOM 660 O O . PRO A 1 87 ? 5.274 -0.973 -9.557 1.00 95.75 87 PRO A O 1
ATOM 663 N N . GLU A 1 88 ? 5.332 0.148 -11.496 1.00 95.81 88 GLU A N 1
ATOM 664 C CA . GLU A 1 88 ? 4.118 0.945 -11.250 1.00 95.81 88 GLU A CA 1
ATOM 665 C C . GLU A 1 88 ? 2.924 0.093 -10.791 1.00 95.81 88 GLU A C 1
ATOM 667 O O . GLU A 1 88 ? 2.222 0.462 -9.853 1.00 95.81 88 GLU A O 1
ATOM 672 N N . GLY A 1 89 ? 2.719 -1.084 -11.394 1.00 96.12 89 GLY A N 1
ATOM 673 C CA . GLY A 1 89 ? 1.650 -2.006 -10.991 1.00 96.12 89 GLY A CA 1
ATOM 674 C C . GLY A 1 89 ? 1.795 -2.514 -9.553 1.00 96.12 89 GLY A C 1
ATOM 675 O O . GLY A 1 89 ? 0.809 -2.574 -8.815 1.00 96.12 89 GLY A O 1
ATOM 676 N N . ASP A 1 90 ? 3.023 -2.817 -9.130 1.00 97.19 90 ASP A N 1
ATOM 677 C CA . ASP A 1 90 ? 3.316 -3.274 -7.771 1.00 97.19 90 ASP A CA 1
ATOM 678 C C . ASP A 1 90 ? 3.181 -2.115 -6.773 1.00 97.19 90 ASP A C 1
ATOM 680 O O . ASP A 1 90 ? 2.555 -2.277 -5.725 1.00 97.19 90 ASP A O 1
ATOM 684 N N . ALA A 1 91 ? 3.660 -0.917 -7.129 1.00 97.88 91 ALA A N 1
ATOM 685 C CA . ALA A 1 91 ? 3.484 0.292 -6.327 1.00 97.88 91 ALA A CA 1
ATOM 686 C C . ALA A 1 91 ? 1.997 0.596 -6.070 1.00 97.88 91 ALA A C 1
ATOM 688 O O . ALA A 1 91 ? 1.595 0.856 -4.931 1.00 97.88 91 ALA A O 1
ATOM 689 N N . VAL A 1 92 ? 1.152 0.499 -7.105 1.00 98.19 92 VAL A N 1
ATOM 690 C CA . VAL A 1 92 ? -0.302 0.678 -6.972 1.00 98.19 92 VAL A CA 1
ATOM 691 C C . VAL A 1 92 ? -0.895 -0.393 -6.053 1.00 98.19 92 VAL A C 1
ATOM 693 O O . VAL A 1 92 ? -1.684 -0.056 -5.170 1.00 98.19 92 VAL A O 1
ATOM 696 N N . HIS A 1 93 ? -0.506 -1.665 -6.190 1.00 98.19 93 HIS A N 1
ATOM 697 C CA . HIS A 1 93 ? -0.977 -2.726 -5.292 1.00 98.19 93 HIS A CA 1
ATOM 698 C C . HIS A 1 93 ? -0.602 -2.475 -3.827 1.00 98.19 93 HIS A C 1
ATOM 700 O O . HIS A 1 93 ? -1.446 -2.633 -2.941 1.00 98.19 93 HIS A O 1
ATOM 706 N N . PHE A 1 94 ? 0.634 -2.054 -3.564 1.00 98.31 94 PHE A N 1
ATOM 707 C CA . PHE A 1 94 ? 1.107 -1.728 -2.221 1.00 98.31 94 PHE A CA 1
ATOM 708 C C . PHE A 1 94 ? 0.281 -0.597 -1.597 1.00 98.31 94 PHE A C 1
ATOM 710 O O . PHE A 1 94 ? -0.207 -0.735 -0.473 1.00 98.31 94 PHE A O 1
ATOM 717 N N . LEU A 1 95 ? 0.041 0.484 -2.342 1.00 98.56 95 LEU A N 1
ATOM 718 C CA . LEU A 1 95 ? -0.778 1.607 -1.882 1.00 98.56 95 LEU A CA 1
ATOM 719 C C . LEU A 1 95 ? -2.254 1.225 -1.687 1.00 98.56 95 LEU A C 1
ATOM 721 O O . LEU A 1 95 ? -2.899 1.701 -0.753 1.00 98.56 95 LEU A O 1
ATOM 725 N N . VAL A 1 96 ? -2.796 0.330 -2.517 1.00 98.38 96 VAL A N 1
ATOM 726 C CA . VAL A 1 96 ? -4.146 -0.228 -2.335 1.00 98.38 96 VAL A CA 1
ATOM 727 C C . VAL A 1 96 ? -4.235 -1.032 -1.037 1.00 98.38 96 VAL A C 1
ATOM 729 O O . VAL A 1 96 ? -5.188 -0.857 -0.274 1.00 98.38 96 VAL A O 1
ATOM 732 N N . ILE A 1 97 ? -3.247 -1.884 -0.746 1.00 98.50 97 ILE A N 1
ATOM 733 C CA . ILE A 1 97 ? -3.190 -2.643 0.512 1.00 98.50 97 ILE A CA 1
ATOM 734 C C . ILE A 1 97 ? -3.105 -1.685 1.702 1.00 98.50 97 ILE A C 1
ATOM 736 O O . ILE A 1 97 ? -3.880 -1.840 2.649 1.00 98.50 97 ILE A O 1
ATOM 740 N N . GLN A 1 98 ? -2.224 -0.678 1.641 1.00 98.44 98 GLN A N 1
ATOM 741 C CA . GLN A 1 98 ? -2.107 0.352 2.676 1.00 98.44 98 GLN A CA 1
ATOM 742 C C . GLN A 1 98 ? -3.443 1.052 2.907 1.00 98.44 98 GLN A C 1
ATOM 744 O O . GLN A 1 98 ? -3.927 1.057 4.035 1.00 98.44 98 GLN A O 1
ATOM 749 N N . SER A 1 99 ? -4.084 1.541 1.843 1.00 98.19 99 SER A N 1
ATOM 750 C CA . SER A 1 99 ? -5.364 2.242 1.926 1.00 98.19 99 SER A CA 1
ATOM 751 C C . SER A 1 99 ? -6.457 1.389 2.577 1.00 98.19 99 SER A C 1
ATOM 753 O O . SER A 1 99 ? -7.114 1.812 3.532 1.00 98.19 99 SER A O 1
ATOM 755 N N . LEU A 1 100 ? -6.620 0.145 2.122 1.00 97.12 100 LEU A N 1
ATOM 756 C CA . LEU A 1 100 ? -7.637 -0.764 2.650 1.00 97.12 100 LEU A CA 1
ATOM 757 C C . LEU A 1 100 ? -7.366 -1.171 4.104 1.00 97.12 100 LEU A C 1
ATOM 759 O O . LEU A 1 100 ? -8.308 -1.295 4.893 1.00 97.12 100 LEU A O 1
ATOM 763 N N . ALA A 1 101 ? -6.102 -1.400 4.462 1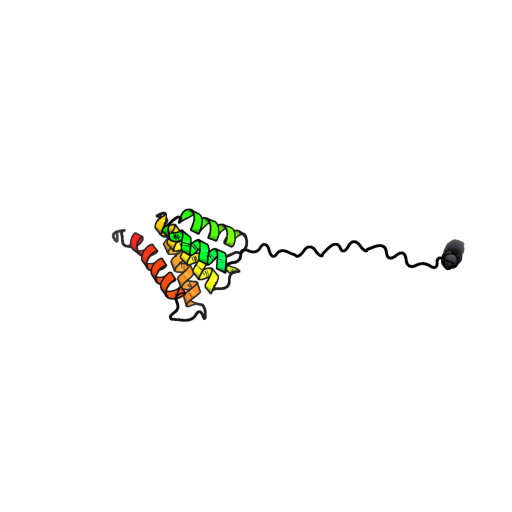.00 98.06 101 ALA A N 1
ATOM 764 C CA . ALA A 1 101 ? -5.707 -1.721 5.826 1.00 98.06 101 ALA A CA 1
ATOM 765 C C . ALA A 1 101 ? -5.908 -0.520 6.762 1.00 98.06 101 ALA A C 1
ATOM 767 O O . ALA A 1 101 ? -6.526 -0.667 7.814 1.00 98.06 101 ALA A O 1
ATOM 768 N N . GLN A 1 102 ? -5.456 0.670 6.363 1.00 97.81 102 GLN A N 1
ATOM 769 C CA . GLN A 1 102 ? -5.591 1.916 7.122 1.00 97.81 102 GLN A CA 1
ATOM 770 C C . GLN A 1 102 ? -7.059 2.287 7.349 1.00 97.81 102 GLN A C 1
ATOM 772 O O . GLN A 1 102 ? -7.443 2.557 8.486 1.00 97.81 102 GLN A O 1
ATOM 777 N N . SER A 1 103 ? -7.907 2.182 6.321 1.00 95.19 103 SER A N 1
ATOM 778 C CA . SER A 1 103 ? -9.353 2.418 6.446 1.00 95.19 103 SER A CA 1
ATOM 779 C C . SER A 1 103 ? -9.983 1.510 7.510 1.00 95.19 103 SER A C 1
ATOM 781 O O . SER A 1 103 ? -10.745 1.964 8.359 1.00 95.19 103 SER A O 1
ATOM 783 N N . ARG A 1 104 ? -9.595 0.229 7.558 1.00 94.62 104 ARG A N 1
ATOM 784 C CA . ARG A 1 104 ? -10.073 -0.705 8.596 1.00 94.62 104 ARG A CA 1
ATOM 785 C C . ARG A 1 104 ? -9.564 -0.419 9.993 1.00 94.62 104 ARG A C 1
ATOM 787 O O . ARG A 1 104 ? -10.191 -0.837 10.962 1.00 94.62 104 ARG A O 1
ATOM 794 N N . LEU A 1 105 ? -8.420 0.239 10.094 1.00 95.75 105 LEU A N 1
ATOM 795 C CA . LEU A 1 105 ? -7.851 0.681 11.359 1.00 95.75 105 LEU A CA 1
ATOM 796 C C . LEU A 1 105 ? -8.409 2.043 11.798 1.00 95.75 105 LEU A C 1
ATOM 798 O O . LEU A 1 105 ? -8.024 2.521 12.861 1.00 95.75 105 LEU A O 1
ATOM 802 N N . GLY A 1 106 ? -9.308 2.654 11.016 1.00 93.19 106 GLY A N 1
ATOM 803 C CA . GLY A 1 106 ? -9.859 3.987 11.275 1.00 93.19 106 GLY A CA 1
ATOM 804 C C . GLY A 1 106 ? -8.906 5.137 10.926 1.00 93.19 106 GLY A C 1
ATOM 805 O O . GLY A 1 106 ? -9.192 6.283 11.260 1.00 93.19 106 GLY A O 1
ATOM 806 N N . MET A 1 107 ? -7.790 4.849 10.251 1.00 94.50 107 MET A N 1
ATOM 807 C CA . MET A 1 107 ? -6.785 5.816 9.786 1.00 94.50 107 MET A CA 1
ATOM 808 C C . MET A 1 107 ? -7.204 6.382 8.423 1.00 94.50 107 MET A C 1
ATOM 810 O O . MET A 1 107 ? -6.625 6.070 7.382 1.00 94.50 107 MET A O 1
ATOM 814 N N . ASN A 1 108 ? -8.321 7.110 8.406 1.00 91.69 108 ASN A N 1
ATOM 815 C CA . ASN A 1 108 ? -9.024 7.447 7.165 1.00 91.69 108 ASN A CA 1
ATOM 816 C C . ASN A 1 108 ? -8.291 8.491 6.311 1.00 91.69 10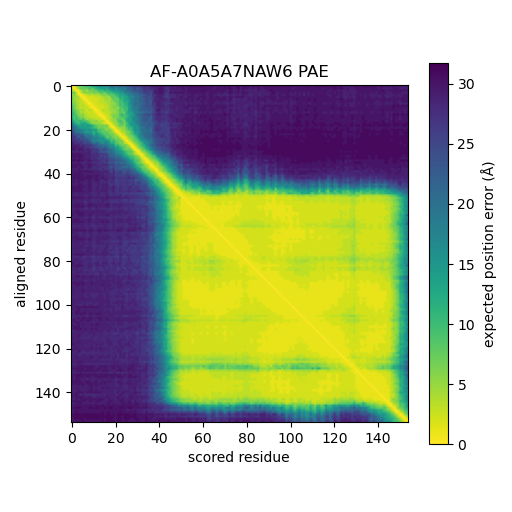8 ASN A C 1
ATOM 818 O O . ASN A 1 108 ? -8.349 8.423 5.083 1.00 91.69 108 ASN A O 1
ATOM 822 N N . GLU A 1 109 ? -7.575 9.428 6.934 1.00 92.69 109 GLU A N 1
ATOM 823 C CA . GLU A 1 109 ? -6.784 10.428 6.210 1.00 92.69 109 GLU A CA 1
ATOM 824 C C . GLU A 1 109 ? -5.601 9.778 5.488 1.00 92.69 109 GLU A C 1
ATOM 826 O O . GLU A 1 109 ? -5.367 10.030 4.303 1.00 92.69 109 GLU A O 1
ATOM 831 N N . GLU A 1 110 ? -4.892 8.878 6.169 1.00 96.12 110 GLU A N 1
ATOM 832 C CA . GLU A 1 110 ? -3.803 8.098 5.594 1.00 96.12 110 GLU A CA 1
ATOM 833 C C . GLU A 1 110 ? -4.317 7.170 4.494 1.00 96.12 110 GLU A C 1
ATOM 835 O O . GLU A 1 110 ? -3.719 7.107 3.417 1.00 96.12 110 GLU A O 1
ATOM 840 N N . ALA A 1 111 ? -5.468 6.527 4.722 1.00 96.38 111 ALA A N 1
ATOM 841 C CA . ALA A 1 111 ? -6.105 5.674 3.730 1.00 96.38 111 ALA A CA 1
ATOM 842 C C . ALA A 1 111 ? -6.446 6.439 2.446 1.00 96.38 111 ALA A C 1
ATOM 844 O O . ALA A 1 111 ? -6.238 5.925 1.340 1.00 96.38 111 ALA A O 1
ATOM 845 N N . LEU A 1 112 ? -6.950 7.670 2.579 1.00 94.94 112 LEU A N 1
ATOM 846 C CA . LEU A 1 112 ? -7.251 8.535 1.444 1.00 94.94 112 LEU A CA 1
ATOM 847 C C . LEU A 1 112 ? -5.976 8.977 0.732 1.00 94.94 112 LEU A C 1
ATOM 849 O O . LEU A 1 112 ? -5.933 8.956 -0.499 1.00 94.94 112 LEU A O 1
ATOM 853 N N . LYS A 1 113 ? -4.940 9.364 1.482 1.00 96.62 113 LYS A N 1
ATOM 854 C CA . LYS A 1 113 ? -3.646 9.742 0.908 1.00 96.62 113 LYS A CA 1
ATOM 855 C C . LYS A 1 113 ? -3.083 8.603 0.055 1.00 96.62 113 LYS A C 1
ATOM 857 O O . LYS A 1 113 ? -2.749 8.835 -1.102 1.00 96.62 113 LYS A O 1
ATOM 862 N N . ALA A 1 114 ? -3.069 7.378 0.582 1.00 97.81 114 ALA A N 1
ATOM 863 C CA . ALA A 1 114 ? -2.603 6.202 -0.147 1.00 97.81 114 ALA A CA 1
ATOM 864 C C . ALA A 1 114 ? -3.438 5.932 -1.412 1.00 97.81 114 ALA A C 1
ATOM 866 O O . ALA A 1 114 ? -2.875 5.729 -2.487 1.00 97.81 114 ALA A O 1
ATOM 867 N N . ALA A 1 115 ? -4.773 6.004 -1.325 1.00 96.75 115 ALA A N 1
ATOM 868 C CA . ALA A 1 115 ? -5.648 5.804 -2.483 1.00 96.75 115 ALA A CA 1
ATOM 869 C C . ALA A 1 115 ? -5.445 6.865 -3.578 1.00 96.75 115 ALA A C 1
ATOM 871 O O . ALA A 1 115 ? -5.489 6.537 -4.762 1.00 96.75 115 ALA A O 1
ATOM 872 N N . ARG A 1 116 ? -5.219 8.131 -3.201 1.00 96.56 116 ARG A N 1
ATOM 873 C CA . ARG A 1 116 ? -4.942 9.219 -4.153 1.00 96.56 116 ARG A CA 1
ATOM 874 C C . ARG A 1 116 ? -3.622 9.002 -4.876 1.00 96.56 116 ARG A C 1
ATOM 876 O O . ARG A 1 116 ? -3.610 9.020 -6.100 1.00 96.56 116 ARG A O 1
ATOM 883 N N . THR A 1 117 ? -2.554 8.698 -4.142 1.00 97.81 117 THR A N 1
ATOM 884 C CA . THR A 1 117 ? -1.253 8.390 -4.748 1.00 97.81 117 THR A CA 1
ATOM 885 C C . THR A 1 117 ? -1.340 7.165 -5.663 1.00 97.81 117 THR A C 1
ATOM 887 O O . THR A 1 117 ? -0.803 7.183 -6.766 1.00 97.81 117 THR A O 1
ATOM 890 N N . ALA A 1 118 ? -2.083 6.124 -5.268 1.00 97.62 118 ALA A N 1
ATOM 891 C CA . ALA A 1 118 ? -2.300 4.951 -6.117 1.00 97.62 118 ALA A CA 1
ATOM 892 C C . ALA A 1 118 ? -3.023 5.321 -7.418 1.00 97.62 118 ALA A C 1
ATOM 894 O O . ALA A 1 118 ? -2.677 4.825 -8.488 1.00 97.62 118 ALA A O 1
ATOM 895 N N . HIS A 1 119 ? -4.015 6.209 -7.330 1.00 96.56 119 HIS A N 1
ATOM 896 C CA . HIS A 1 119 ? -4.749 6.693 -8.489 1.00 96.56 119 HIS A CA 1
ATOM 897 C C . HIS A 1 119 ? -3.876 7.528 -9.423 1.00 96.56 119 HIS A C 1
ATOM 899 O O . HIS A 1 119 ? -3.924 7.323 -10.630 1.00 96.56 119 HIS A O 1
ATOM 905 N N 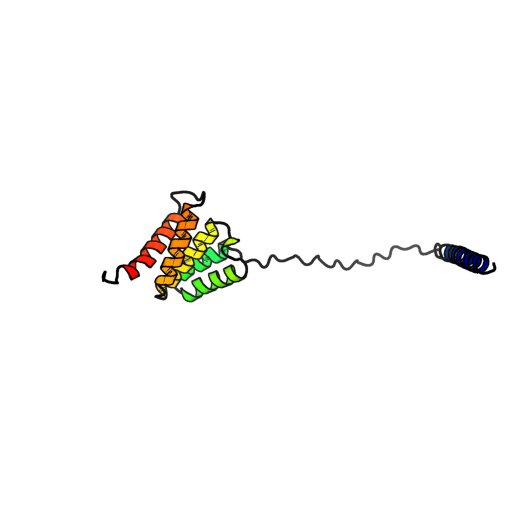. GLU A 1 120 ? -3.049 8.417 -8.880 1.00 96.81 120 GLU A N 1
ATOM 906 C CA . GLU A 1 120 ? -2.103 9.223 -9.655 1.00 96.81 120 GLU A CA 1
ATOM 907 C C . GLU A 1 120 ? -1.131 8.336 -10.447 1.00 96.81 120 GLU A C 1
ATOM 909 O O . GLU A 1 120 ? -1.012 8.501 -11.661 1.00 96.81 120 GLU A O 1
ATOM 914 N N . ILE A 1 121 ? -0.523 7.334 -9.798 1.00 97.62 121 ILE A N 1
ATOM 915 C CA . ILE A 1 121 ? 0.384 6.379 -10.458 1.00 97.62 121 ILE A CA 1
ATOM 916 C C . ILE A 1 121 ? -0.367 5.547 -11.510 1.00 97.62 121 ILE A C 1
ATOM 918 O O . ILE A 1 121 ? 0.085 5.410 -12.647 1.00 97.62 121 ILE A O 1
ATOM 922 N N . PHE A 1 122 ? -1.547 5.015 -11.176 1.00 96.75 122 PHE A N 1
ATOM 923 C CA . PHE A 1 122 ? -2.331 4.211 -12.118 1.00 96.75 122 PHE A CA 1
ATOM 924 C C . PHE A 1 122 ? -2.766 5.016 -13.351 1.00 96.75 122 PHE A C 1
ATOM 926 O O . PHE A 1 122 ? -2.817 4.481 -14.457 1.00 96.75 122 PHE A O 1
ATOM 933 N N . MET A 1 123 ? -3.088 6.301 -13.183 1.00 95.56 123 MET A N 1
ATOM 934 C CA . MET A 1 123 ? -3.517 7.163 -14.284 1.00 95.56 123 MET A CA 1
ATOM 935 C C . MET A 1 123 ? -2.358 7.608 -15.179 1.00 95.56 123 MET A C 1
ATOM 937 O O . MET A 1 123 ? -2.570 7.751 -16.386 1.00 95.56 123 MET A O 1
ATOM 941 N N . ALA A 1 124 ? -1.163 7.786 -14.611 1.00 96.31 124 ALA A N 1
ATOM 942 C CA . ALA A 1 124 ? 0.050 8.169 -15.333 1.00 96.31 124 ALA A CA 1
ATOM 943 C C . ALA A 1 124 ? 0.753 7.005 -16.058 1.00 96.31 124 ALA A C 1
ATOM 945 O O . ALA A 1 124 ? 1.592 7.257 -16.916 1.00 96.31 124 ALA A O 1
ATOM 946 N N . SER A 1 125 ? 0.408 5.761 -15.725 1.00 95.12 125 SER A N 1
ATOM 947 C CA . SER A 1 125 ? 1.024 4.547 -16.270 1.00 95.12 125 SER A CA 1
ATOM 948 C C . SER A 1 125 ? 0.306 3.991 -17.503 1.00 95.12 125 SER A C 1
ATOM 950 O O . SER A 1 125 ? -0.885 4.239 -17.721 1.00 95.12 125 SER A O 1
ATOM 952 N N . ASP A 1 126 ? 1.016 3.144 -18.254 1.00 95.56 126 ASP A N 1
ATOM 953 C CA . ASP A 1 126 ? 0.493 2.366 -19.391 1.00 95.56 126 ASP A CA 1
ATOM 954 C C . ASP A 1 126 ? -0.221 1.066 -18.952 1.00 95.56 126 ASP A C 1
ATOM 956 O O . ASP A 1 126 ? -0.405 0.133 -19.738 1.00 95.56 126 ASP A O 1
ATOM 960 N N . LEU A 1 127 ? -0.618 0.970 -17.676 1.00 94.19 127 LEU A N 1
ATOM 961 C CA . LEU A 1 127 ? -1.335 -0.188 -17.143 1.00 94.19 127 LEU A CA 1
ATOM 962 C C . LEU A 1 127 ? -2.681 -0.381 -17.855 1.00 94.19 127 LEU A C 1
ATOM 964 O O . LEU A 1 127 ? -3.408 0.574 -18.139 1.00 94.19 127 LEU A O 1
ATOM 968 N N . GLU A 1 128 ? -3.036 -1.643 -18.101 1.00 91.88 128 GLU A N 1
ATOM 969 C CA . GLU A 1 128 ? -4.240 -2.007 -18.847 1.00 91.88 128 GLU A CA 1
ATOM 970 C C . GLU A 1 128 ? -5.523 -1.471 -18.191 1.00 91.88 128 GLU A C 1
ATOM 972 O O . GLU A 1 128 ? -5.714 -1.524 -16.966 1.00 91.88 128 GLU A O 1
ATOM 977 N N . ARG A 1 129 ? -6.434 -0.979 -19.041 1.00 89.12 129 ARG A N 1
ATOM 978 C CA . ARG A 1 129 ? -7.768 -0.508 -18.661 1.00 89.12 129 ARG A CA 1
ATOM 979 C C . ARG A 1 129 ? -8.809 -1.096 -19.625 1.00 89.12 129 ARG A C 1
ATOM 981 O O . ARG A 1 129 ? -8.685 -0.866 -20.828 1.00 89.12 129 ARG A O 1
ATOM 988 N N . PRO A 1 130 ? -9.859 -1.777 -19.130 1.00 87.31 130 PRO A N 1
ATOM 989 C CA . PRO A 1 130 ? -10.151 -2.090 -17.724 1.00 87.31 130 PRO A CA 1
ATOM 990 C C . PRO A 1 130 ? -9.290 -3.239 -17.170 1.00 87.31 130 PRO A C 1
ATOM 992 O O . PRO A 1 130 ? -8.931 -4.150 -17.905 1.00 87.31 130 PRO A O 1
ATOM 995 N N . SER A 1 131 ? -9.004 -3.240 -15.862 1.00 93.88 131 SER A N 1
ATOM 996 C CA . SER A 1 131 ? -8.219 -4.313 -15.223 1.00 93.88 131 SER A CA 1
ATOM 997 C C . SER A 1 131 ? -8.640 -4.608 -13.775 1.00 93.88 131 SER A C 1
ATOM 999 O O . SER A 1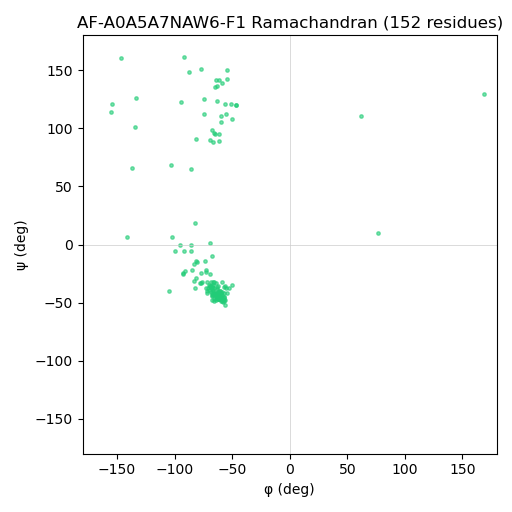 131 ? -9.250 -3.759 -13.114 1.00 93.88 131 SER A O 1
ATOM 1001 N N . PRO A 1 132 ? -8.297 -5.794 -13.228 1.00 94.88 132 PRO A N 1
ATOM 1002 C CA . PRO A 1 132 ? -8.541 -6.110 -11.819 1.00 94.88 132 PRO A CA 1
ATOM 1003 C C . PRO A 1 132 ? -7.910 -5.099 -10.852 1.00 94.88 132 PRO A C 1
ATOM 1005 O O . PRO A 1 132 ? -8.507 -4.776 -9.826 1.00 94.88 132 PRO A O 1
ATOM 1008 N N . LEU A 1 133 ? -6.735 -4.564 -11.196 1.00 94.62 133 LEU A N 1
ATOM 1009 C CA . LEU A 1 133 ? -6.050 -3.538 -10.412 1.00 94.62 133 LEU A CA 1
ATOM 1010 C C . LEU A 1 133 ? -6.860 -2.235 -10.359 1.00 94.62 133 LEU A C 1
ATOM 1012 O O . LEU A 1 133 ? -7.041 -1.671 -9.281 1.00 94.62 133 LEU A O 1
ATOM 1016 N N . GLN A 1 134 ? -7.443 -1.812 -11.486 1.00 95.81 134 GLN A N 1
ATOM 1017 C CA . GLN A 1 134 ? -8.348 -0.661 -11.520 1.00 95.81 134 GLN A CA 1
ATOM 1018 C C . GLN A 1 134 ? -9.559 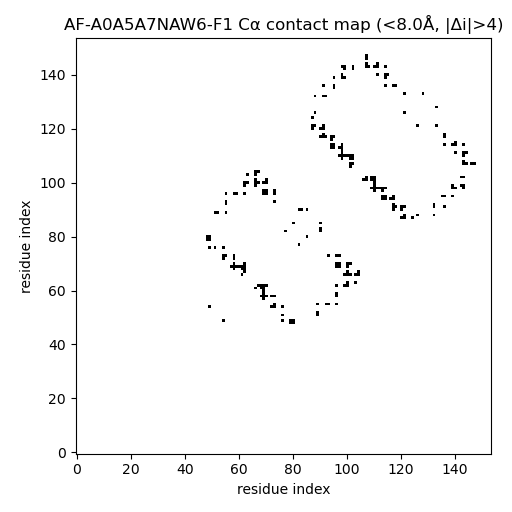-0.866 -10.598 1.00 95.81 134 GLN A C 1
ATOM 1020 O O . GLN A 1 134 ? -9.930 0.037 -9.851 1.00 95.81 134 GLN A O 1
ATOM 1025 N N . ALA A 1 135 ? -10.166 -2.056 -10.614 1.00 95.69 135 ALA A N 1
ATOM 1026 C CA . ALA A 1 135 ? -11.302 -2.364 -9.746 1.00 95.69 135 ALA A CA 1
ATOM 1027 C C . ALA A 1 135 ? -10.921 -2.308 -8.256 1.00 95.69 135 ALA A C 1
ATOM 1029 O O . ALA A 1 135 ? -11.659 -1.743 -7.449 1.00 95.69 135 ALA A O 1
ATOM 1030 N N . GLN A 1 136 ? -9.753 -2.844 -7.887 1.00 96.06 136 GLN A N 1
ATOM 1031 C CA . GLN A 1 136 ? -9.247 -2.781 -6.512 1.00 96.06 136 GLN A CA 1
ATOM 1032 C C . GLN A 1 136 ? -8.976 -1.342 -6.062 1.00 96.06 136 GLN A C 1
ATOM 1034 O O . GLN A 1 136 ? -9.349 -0.968 -4.949 1.00 96.06 136 GLN A O 1
ATOM 1039 N N . LEU A 1 137 ? -8.388 -0.526 -6.937 1.00 95.88 137 LEU A N 1
ATOM 1040 C CA . LEU A 1 137 ? -8.164 0.891 -6.686 1.00 95.88 137 LEU A CA 1
ATOM 1041 C C . LEU A 1 137 ? -9.483 1.635 -6.439 1.00 95.88 137 LEU A C 1
ATOM 1043 O O . LEU A 1 137 ? -9.592 2.357 -5.454 1.00 95.88 137 LEU A O 1
ATOM 1047 N N . LEU A 1 138 ? -10.509 1.411 -7.266 1.00 95.12 138 LEU A N 1
ATOM 1048 C CA . LEU A 1 138 ? -11.826 2.030 -7.073 1.00 95.12 138 LEU A CA 1
ATOM 1049 C C . LEU A 1 138 ? -12.457 1.645 -5.727 1.00 95.12 138 LEU A C 1
ATOM 1051 O O . LEU A 1 138 ? -13.022 2.501 -5.047 1.00 95.12 138 LEU A O 1
ATOM 1055 N N . ILE A 1 139 ? -12.326 0.382 -5.310 1.00 94.50 139 ILE A N 1
ATOM 1056 C CA . ILE A 1 139 ? -12.794 -0.078 -3.994 1.00 94.50 139 ILE A CA 1
ATOM 1057 C C . ILE A 1 139 ? -12.040 0.640 -2.867 1.00 94.50 139 ILE A C 1
ATOM 1059 O O . ILE A 1 139 ? -12.668 1.091 -1.907 1.00 94.50 139 ILE A O 1
ATOM 1063 N N . ALA A 1 140 ? -10.715 0.768 -2.976 1.00 94.00 140 ALA A N 1
ATOM 1064 C CA . ALA A 1 140 ? -9.898 1.477 -1.994 1.00 94.00 140 ALA A CA 1
ATOM 1065 C C . ALA A 1 140 ? -10.280 2.962 -1.902 1.00 94.00 140 ALA A C 1
ATOM 1067 O O . ALA A 1 140 ? -10.527 3.466 -0.807 1.00 94.00 140 ALA A O 1
ATOM 1068 N N . SER A 1 141 ? -10.429 3.642 -3.043 1.00 92.94 141 SER A N 1
ATOM 1069 C CA . SER A 1 141 ? -10.867 5.039 -3.096 1.00 92.94 141 SER A CA 1
ATOM 1070 C C . SER A 1 141 ? -12.255 5.232 -2.484 1.00 92.94 141 SER A C 1
ATOM 1072 O O . SER A 1 141 ? -12.453 6.177 -1.721 1.00 92.94 141 SER A O 1
ATOM 1074 N N . ALA A 1 142 ? -13.206 4.335 -2.762 1.00 91.44 142 ALA A N 1
ATOM 1075 C CA . ALA A 1 142 ? -14.549 4.408 -2.191 1.00 91.44 142 ALA A CA 1
ATOM 1076 C C . ALA A 1 142 ? -14.524 4.243 -0.663 1.00 91.44 142 ALA A C 1
ATOM 1078 O O . ALA A 1 142 ? -15.077 5.077 0.050 1.00 91.44 142 ALA A O 1
ATOM 1079 N N . ARG A 1 143 ? -13.813 3.225 -0.159 1.00 90.19 143 ARG A N 1
ATOM 1080 C CA . ARG A 1 143 ? -13.645 2.959 1.282 1.00 90.19 143 ARG A CA 1
ATOM 1081 C C . ARG A 1 143 ? -12.997 4.127 2.019 1.00 90.19 143 ARG A C 1
ATOM 1083 O O . ARG A 1 143 ? -13.473 4.527 3.074 1.00 90.19 143 ARG A O 1
ATOM 1090 N N . ALA A 1 144 ? -11.923 4.680 1.464 1.00 87.38 144 ALA A N 1
ATOM 1091 C CA . ALA A 1 144 ? -11.237 5.816 2.067 1.00 87.38 144 ALA A CA 1
ATOM 1092 C C . ALA A 1 144 ? -12.105 7.088 2.078 1.00 87.38 144 ALA A C 1
ATOM 1094 O O . ALA A 1 144 ? -12.017 7.889 3.004 1.00 87.38 144 ALA A O 1
ATOM 1095 N N . SER A 1 145 ? -12.966 7.263 1.070 1.00 81.75 145 SER A N 1
ATOM 1096 C CA . SER A 1 145 ? -13.840 8.439 0.955 1.00 81.75 145 SER A CA 1
ATOM 1097 C C . SER A 1 145 ? -15.108 8.341 1.807 1.00 81.75 145 SER A C 1
ATOM 1099 O O . SER A 1 145 ? -15.614 9.371 2.250 1.00 81.75 145 SER A O 1
ATOM 1101 N N . GLU A 1 146 ? -15.610 7.128 2.066 1.00 80.19 146 GLU A N 1
ATOM 1102 C CA . GLU A 1 146 ? -16.819 6.881 2.868 1.00 80.19 146 GLU A CA 1
ATOM 1103 C C . GLU A 1 146 ? -16.741 7.572 4.234 1.00 80.19 146 GLU A C 1
ATOM 1105 O O . GLU A 1 146 ? -17.716 8.165 4.678 1.00 80.19 146 GLU A O 1
ATOM 1110 N N . TYR A 1 147 ? -15.561 7.604 4.854 1.00 66.31 147 TYR A N 1
ATOM 1111 C CA . TYR A 1 147 ? -15.369 8.212 6.169 1.00 66.31 147 TYR A CA 1
ATOM 1112 C C . TYR A 1 147 ? -15.207 9.738 6.166 1.00 66.31 147 TYR A C 1
ATOM 1114 O O . TYR A 1 147 ? -15.343 10.360 7.217 1.00 66.31 147 TYR A O 1
ATOM 1122 N N . LEU A 1 148 ? -14.959 10.352 5.007 1.00 56.34 148 LEU A N 1
ATOM 1123 C CA . LEU A 1 148 ? -14.861 11.810 4.863 1.00 56.34 148 LEU A CA 1
ATOM 1124 C C . LEU A 1 148 ? -16.198 12.442 4.479 1.00 56.34 148 LEU A C 1
ATOM 1126 O O . LEU A 1 148 ? -16.459 13.584 4.843 1.00 56.34 148 LEU A O 1
ATOM 1130 N N . ALA A 1 149 ? -17.084 11.682 3.830 1.00 56.31 149 ALA A N 1
ATOM 1131 C CA . ALA A 1 149 ? -18.472 12.089 3.609 1.00 56.31 149 ALA A CA 1
ATOM 1132 C C . ALA A 1 149 ? -19.302 12.152 4.913 1.00 56.31 149 ALA A C 1
ATOM 1134 O O . ALA A 1 149 ? -20.419 12.663 4.901 1.00 56.31 149 ALA A O 1
ATOM 1135 N N . ILE A 1 150 ? -18.764 11.650 6.035 1.00 48.28 150 ILE A N 1
ATOM 1136 C CA . ILE A 1 150 ? -19.403 11.680 7.364 1.00 48.28 150 ILE A CA 1
ATOM 1137 C C . ILE A 1 150 ? -19.113 13.005 8.105 1.00 48.28 150 ILE A C 1
ATOM 1139 O O . ILE A 1 150 ? -19.707 13.263 9.152 1.00 48.28 150 ILE A O 1
ATOM 1143 N N . TRP A 1 151 ? -18.270 13.899 7.567 1.00 33.06 151 TRP A N 1
ATOM 1144 C CA . TRP A 1 151 ? -18.134 15.259 8.102 1.00 33.06 151 TRP A CA 1
ATOM 1145 C C . TRP A 1 151 ? -19.043 16.251 7.363 1.00 33.06 151 TRP A C 1
ATOM 1147 O O . TRP A 1 151 ? -18.945 16.372 6.140 1.00 33.06 151 TRP A O 1
ATOM 1157 N N . PRO A 1 152 ? -19.944 16.960 8.077 1.00 35.94 152 PRO A N 1
ATOM 1158 C CA . PRO A 1 152 ? -20.784 17.966 7.456 1.00 35.94 152 PRO A CA 1
ATOM 1159 C C . PRO A 1 152 ? -19.892 19.102 6.960 1.00 35.94 152 PRO A C 1
ATOM 1161 O O . PRO A 1 152 ? -18.992 19.555 7.668 1.00 35.94 152 PRO A O 1
ATOM 1164 N N . ALA A 1 153 ? -20.162 19.548 5.736 1.00 37.25 153 ALA A N 1
ATOM 1165 C CA . ALA A 1 153 ? -19.677 20.822 5.237 1.00 37.25 153 ALA A CA 1
ATOM 1166 C C . ALA A 1 153 ? -19.935 21.906 6.301 1.00 37.25 153 ALA A C 1
ATOM 1168 O O . ALA A 1 153 ? -21.082 22.099 6.714 1.00 37.25 153 ALA A O 1
ATOM 1169 N N . LEU A 1 154 ? -18.857 22.540 6.773 1.00 35.25 154 LEU A N 1
ATOM 1170 C CA . LEU A 1 154 ? -18.912 23.813 7.493 1.00 35.25 154 LEU A CA 1
ATOM 1171 C C . LEU A 1 154 ? -19.294 24.932 6.523 1.00 35.25 154 LEU A C 1
ATOM 1173 O O . LEU A 1 154 ? -18.768 24.917 5.385 1.00 35.25 154 LEU A O 1
#

Organism: NCBI:txid1236968

Solvent-accessible surface area (backbone atoms only — not comparable to full-atom values): 9030 Å² total; per-residue (Å²): 145,78,68,71,64,60,57,55,52,54,56,54,54,52,55,58,54,59,60,60,64,70,69,70,74,82,71,88,84,94,73,88,79,81,68,81,74,81,75,75,68,73,78,72,79,72,76,82,67,71,60,61,69,59,49,52,52,52,22,60,68,23,32,86,81,38,25,71,57,19,38,47,56,51,49,55,44,36,72,79,47,46,64,90,78,42,59,68,72,57,35,32,51,50,24,31,39,41,8,43,12,27,35,74,72,68,38,36,69,61,4,35,52,28,26,49,55,24,46,54,53,56,70,76,45,91,65,71,81,88,38,74,67,55,54,50,44,52,52,23,42,48,56,15,44,58,68,57,72,71,54,78,86,127